Protein AF-A0A951TSV0-F1 (afdb_monomer_lite)

pLDDT: mean 71.48, std 17.61, range [38.16, 96.25]

Secondary structure (DSSP, 8-state):
-------PPPP-----HHHHHHHHHHHHHTT--HHHHHHHHHHHHHHHTT-------TT--HHHHHHHHHHHHHHHHTT---SS-HHHHHHHHHHT-

Foldseek 3Di:
DDDPPPDDDDDDDDPDPVVVVVLCVVCVVVVHDSVVSVVVVVQVVCVVLVVDPDPPPVPDDPVVVLVSVVVVCCVPVNPPDPPQRVVNVVVVVVVVD

Radius of gyration: 16.27 Å; chains: 1; bounding box: 42×25×37 Å

Sequence (97 aa):
MSQKDETVRINIYVHDREIRKRVKQAAAGAGQSMSEYCLDAILDRLRGDGIGFAPRREDEDPDDVVEKMRAFRKKVFGDRMISISAAELVRESREQH

Structure (mmCIF, N/CA/C/O backbone):
data_AF-A0A951TSV0-F1
#
_entry.id   AF-A0A951TSV0-F1
#
loop_
_atom_site.group_PDB
_atom_site.id
_atom_site.type_symbol
_atom_site.label_atom_id
_atom_site.label_alt_id
_atom_site.label_comp_id
_atom_site.label_asym_id
_atom_site.label_entity_id
_atom_site.label_seq_id
_atom_site.pdbx_PDB_ins_code
_atom_site.Cartn_x
_atom_site.Cartn_y
_atom_site.Cartn_z
_atom_site.occupancy
_atom_site.B_iso_or_equiv
_atom_site.auth_seq_id
_atom_site.auth_comp_id
_atom_site.auth_asym_id
_atom_site.auth_atom_id
_atom_site.pdbx_PDB_model_num
ATOM 1 N N . MET A 1 1 ? 31.233 3.814 17.402 1.00 38.16 1 MET A N 1
ATOM 2 C CA . MET A 1 1 ? 30.341 4.903 16.947 1.00 38.16 1 MET A CA 1
ATOM 3 C C . MET A 1 1 ? 29.149 4.233 16.288 1.00 38.16 1 MET A C 1
ATOM 5 O O . MET A 1 1 ? 29.368 3.526 15.316 1.00 38.16 1 MET A O 1
ATOM 9 N N . SER A 1 2 ? 27.944 4.330 16.863 1.00 44.72 2 SER A N 1
ATOM 10 C CA . SER A 1 2 ? 26.743 3.747 16.244 1.00 44.72 2 SER A CA 1
ATOM 11 C C . SER A 1 2 ? 26.497 4.421 14.903 1.00 44.72 2 SER A C 1
ATOM 13 O O . SER A 1 2 ? 26.318 5.637 14.850 1.00 44.72 2 SER A O 1
ATOM 15 N N . GLN A 1 3 ? 26.518 3.627 13.836 1.00 52.50 3 GLN A N 1
ATOM 16 C CA . GLN A 1 3 ? 26.025 4.019 12.525 1.00 52.50 3 GLN A CA 1
ATOM 17 C C . GLN A 1 3 ? 24.555 4.414 12.732 1.00 52.50 3 GLN A C 1
ATOM 19 O O . GLN A 1 3 ? 23.760 3.603 13.203 1.00 52.50 3 GLN A O 1
ATOM 24 N N . LYS A 1 4 ? 24.223 5.697 12.550 1.00 52.31 4 LYS A N 1
ATOM 25 C CA . LYS A 1 4 ? 22.829 6.141 12.611 1.00 52.31 4 LYS A CA 1
ATOM 26 C C . LYS A 1 4 ? 22.110 5.440 11.464 1.00 52.31 4 LYS A C 1
ATOM 28 O O . LYS A 1 4 ? 22.492 5.636 10.318 1.00 52.31 4 LYS A O 1
ATOM 33 N N . ASP A 1 5 ? 21.122 4.620 11.794 1.00 57.81 5 ASP A N 1
ATOM 34 C CA . ASP A 1 5 ? 20.210 4.023 10.825 1.00 57.81 5 ASP A CA 1
ATOM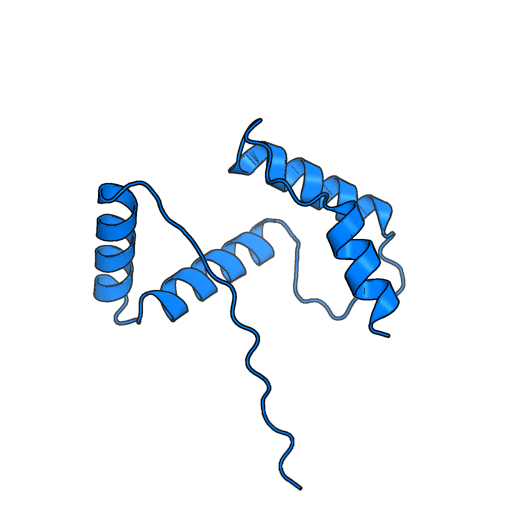 35 C C . ASP A 1 5 ? 19.395 5.171 10.210 1.00 57.81 5 ASP A C 1
ATOM 37 O O . ASP A 1 5 ? 18.465 5.708 10.819 1.00 57.81 5 ASP A O 1
ATOM 41 N N . GLU A 1 6 ? 19.869 5.694 9.081 1.00 66.81 6 GLU A N 1
ATOM 42 C CA . GLU A 1 6 ? 19.300 6.876 8.449 1.00 66.81 6 GLU A CA 1
ATOM 43 C C . GLU A 1 6 ? 18.053 6.457 7.671 1.00 66.81 6 GLU A C 1
ATOM 45 O O . GLU A 1 6 ? 18.094 6.092 6.498 1.00 66.81 6 GLU A O 1
ATOM 50 N N . THR A 1 7 ? 16.915 6.444 8.364 1.00 75.62 7 THR A N 1
ATOM 51 C CA . THR A 1 7 ? 15.636 6.084 7.756 1.00 75.62 7 THR A CA 1
ATOM 52 C C . THR A 1 7 ? 15.238 7.120 6.699 1.00 75.62 7 THR A C 1
ATOM 54 O O . THR A 1 7 ? 14.829 8.238 7.023 1.00 75.62 7 THR A O 1
ATOM 57 N N . VAL A 1 8 ? 15.299 6.734 5.424 1.00 79.50 8 VAL A N 1
ATOM 58 C CA . VAL A 1 8 ? 14.828 7.556 4.300 1.00 79.50 8 VAL A CA 1
ATOM 59 C C . VAL A 1 8 ? 13.298 7.525 4.250 1.00 79.50 8 VAL A C 1
ATOM 61 O O . VAL A 1 8 ? 12.680 6.461 4.192 1.00 79.50 8 VAL A O 1
ATOM 64 N N . ARG A 1 9 ? 12.654 8.699 4.282 1.00 81.75 9 ARG A N 1
ATOM 65 C CA . ARG A 1 9 ? 11.185 8.816 4.289 1.00 81.75 9 ARG A CA 1
ATOM 66 C C . ARG A 1 9 ? 10.640 9.051 2.884 1.00 81.75 9 ARG A C 1
ATOM 68 O O . ARG A 1 9 ? 10.991 10.033 2.240 1.00 81.75 9 ARG A O 1
ATOM 75 N N . ILE A 1 10 ? 9.692 8.213 2.469 1.00 82.12 10 ILE A N 1
ATOM 76 C CA . ILE A 1 10 ? 8.892 8.418 1.254 1.00 82.12 10 ILE A CA 1
ATOM 77 C C . ILE A 1 10 ? 7.538 9.012 1.658 1.00 82.12 10 ILE A C 1
ATOM 79 O O . ILE A 1 10 ? 6.769 8.388 2.389 1.00 82.12 10 ILE A O 1
ATOM 83 N N . ASN A 1 11 ? 7.233 10.224 1.187 1.00 85.88 11 ASN A N 1
ATOM 84 C CA . ASN A 1 11 ? 5.943 10.869 1.437 1.00 85.88 11 ASN A CA 1
ATOM 85 C C . ASN A 1 11 ? 4.940 10.502 0.340 1.00 85.88 11 ASN A C 1
ATOM 87 O O . ASN A 1 11 ? 5.167 10.782 -0.835 1.00 85.88 11 ASN A O 1
ATOM 91 N N . ILE A 1 12 ? 3.805 9.921 0.733 1.00 84.62 12 ILE A N 1
ATOM 92 C CA . ILE A 1 12 ? 2.722 9.554 -0.186 1.00 84.62 12 ILE A CA 1
ATOM 93 C C . ILE A 1 12 ? 1.529 10.480 0.056 1.00 84.62 12 ILE A C 1
ATOM 95 O O . ILE A 1 12 ? 0.913 10.457 1.125 1.00 84.62 12 ILE A O 1
ATOM 99 N N . TYR A 1 13 ? 1.181 11.279 -0.953 1.00 88.56 13 TYR A N 1
ATOM 100 C CA . TYR A 1 13 ? 0.018 12.164 -0.920 1.00 88.56 13 TYR A CA 1
ATOM 101 C C . TYR A 1 13 ? -1.164 11.514 -1.634 1.00 88.56 13 TYR A C 1
ATOM 103 O O . TYR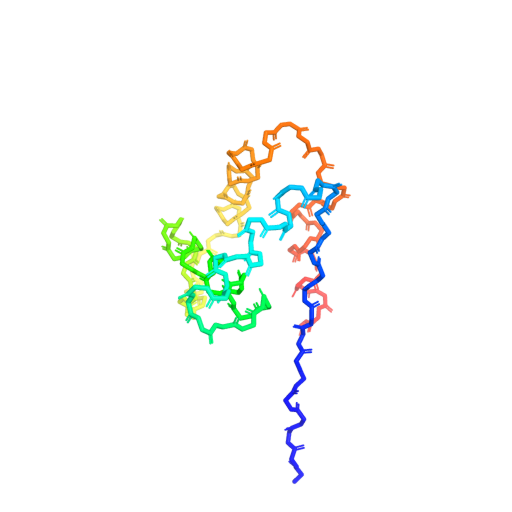 A 1 13 ? -1.096 11.183 -2.815 1.00 88.56 13 TYR A O 1
ATOM 111 N N . VAL A 1 14 ? -2.273 11.354 -0.913 1.00 86.88 14 VAL A N 1
ATOM 112 C CA . VAL A 1 14 ? -3.528 10.826 -1.456 1.00 86.88 14 VAL A CA 1
ATOM 113 C C . VAL A 1 14 ? -4.575 11.931 -1.384 1.00 86.88 14 VAL A C 1
ATOM 115 O O . VAL A 1 14 ? -5.011 12.306 -0.296 1.00 86.88 14 VAL A O 1
ATOM 118 N N . HIS A 1 15 ? -4.960 12.470 -2.541 1.00 87.44 15 HIS A N 1
ATOM 119 C CA . HIS A 1 15 ? -5.911 13.585 -2.626 1.00 87.44 15 HIS A CA 1
ATOM 120 C C . HIS A 1 15 ? -7.374 13.150 -2.457 1.00 87.44 15 HIS A C 1
ATOM 122 O O . HIS A 1 15 ? -8.215 13.958 -2.067 1.00 87.44 15 HIS A O 1
ATOM 128 N N . ASP A 1 16 ? -7.677 11.872 -2.698 1.00 93.06 16 ASP A N 1
ATOM 129 C CA . ASP A 1 16 ? -9.001 11.297 -2.474 1.00 93.06 16 ASP A CA 1
ATOM 130 C C . ASP A 1 16 ? -9.129 10.764 -1.035 1.00 93.06 16 ASP A C 1
ATOM 132 O O . ASP A 1 16 ? -8.416 9.850 -0.601 1.00 93.06 16 ASP A O 1
ATOM 136 N N . ARG A 1 17 ? -10.074 11.337 -0.284 1.00 91.44 17 ARG A N 1
ATOM 137 C CA . ARG A 1 17 ? -10.342 10.956 1.108 1.00 91.44 17 ARG A CA 1
ATOM 138 C C . ARG A 1 17 ? -10.849 9.522 1.238 1.00 91.44 17 ARG A C 1
ATOM 140 O O . ARG A 1 17 ? -10.505 8.864 2.222 1.00 91.44 17 ARG A O 1
ATOM 147 N N . GLU A 1 18 ? -11.612 9.028 0.267 1.00 94.06 18 GLU A N 1
ATOM 148 C CA . GLU A 1 18 ? -12.143 7.666 0.297 1.00 94.06 18 GLU A CA 1
ATOM 149 C C . GLU A 1 18 ? -11.029 6.640 0.088 1.00 94.06 18 GLU A C 1
ATOM 151 O O . GLU A 1 18 ? -10.993 5.623 0.784 1.00 94.06 18 GLU A O 1
ATOM 156 N N . ILE A 1 19 ? -10.048 6.935 -0.770 1.00 92.69 19 ILE A N 1
ATOM 157 C CA . ILE A 1 19 ? -8.858 6.085 -0.928 1.00 92.69 19 ILE A CA 1
ATOM 158 C C . ILE A 1 19 ? -8.076 6.028 0.386 1.00 92.69 19 ILE A C 1
ATOM 160 O O . ILE A 1 19 ? -7.776 4.939 0.876 1.00 92.69 19 ILE A O 1
ATOM 164 N N . ARG A 1 20 ? -7.811 7.179 1.021 1.00 93.69 20 ARG A N 1
ATOM 165 C CA . ARG A 1 20 ? -7.115 7.214 2.319 1.00 93.69 20 ARG A CA 1
ATOM 166 C C . ARG A 1 20 ? -7.853 6.404 3.388 1.00 93.69 20 ARG A C 1
ATOM 168 O O . ARG A 1 20 ? -7.215 5.705 4.176 1.00 93.69 20 ARG A O 1
ATOM 175 N N . LYS A 1 21 ? -9.186 6.493 3.426 1.00 95.38 21 LYS A N 1
ATOM 176 C CA . LYS A 1 21 ? -10.024 5.739 4.367 1.00 95.38 21 LYS A CA 1
ATOM 177 C C . LYS A 1 21 ? -9.904 4.233 4.142 1.00 95.38 21 LYS A C 1
ATOM 179 O O . LYS A 1 21 ? -9.687 3.510 5.111 1.00 95.38 21 LYS A O 1
ATOM 184 N N . ARG A 1 22 ? -9.979 3.776 2.890 1.00 95.81 22 ARG A N 1
ATOM 185 C CA . ARG A 1 22 ? -9.831 2.356 2.532 1.00 95.81 22 ARG A CA 1
ATOM 186 C C . ARG A 1 22 ? -8.456 1.812 2.908 1.00 95.81 22 ARG A C 1
ATOM 188 O O . ARG A 1 22 ? -8.382 0.767 3.542 1.00 95.81 22 ARG A O 1
ATOM 195 N N . VAL A 1 23 ? -7.386 2.553 2.610 1.00 93.12 23 VAL A N 1
ATOM 196 C CA . VAL A 1 23 ? -6.016 2.173 3.004 1.00 93.12 23 VAL A CA 1
ATOM 197 C C . VAL A 1 23 ? -5.899 2.060 4.523 1.00 93.12 23 VAL A C 1
ATOM 199 O O . VAL A 1 23 ? -5.367 1.080 5.032 1.00 93.12 23 VAL A O 1
ATOM 202 N N . LYS A 1 24 ? -6.458 3.020 5.270 1.00 94.75 24 LYS A N 1
ATOM 203 C CA . LYS A 1 24 ? -6.455 2.972 6.738 1.00 94.75 24 LYS A CA 1
ATOM 204 C C . LYS A 1 24 ? -7.210 1.755 7.282 1.00 94.75 24 LYS A C 1
ATOM 206 O O . LYS A 1 24 ? -6.755 1.144 8.241 1.00 94.75 24 LYS A O 1
ATOM 211 N N . GLN A 1 25 ? -8.359 1.421 6.696 1.00 96.25 25 GLN A N 1
ATOM 212 C CA . GLN A 1 25 ? -9.135 0.243 7.087 1.00 96.25 25 GLN A CA 1
ATOM 213 C C . GLN A 1 25 ? -8.378 -1.054 6.799 1.00 96.25 25 GLN A C 1
ATOM 215 O O . GLN A 1 25 ? -8.366 -1.938 7.649 1.00 96.25 25 GLN A O 1
ATOM 220 N N . ALA A 1 26 ? -7.718 -1.149 5.644 1.00 95.38 26 ALA A N 1
ATOM 221 C CA . ALA A 1 26 ? -6.916 -2.312 5.286 1.00 95.38 26 ALA A CA 1
ATOM 222 C C . ALA A 1 26 ? -5.712 -2.487 6.226 1.00 95.38 26 ALA A C 1
ATOM 224 O O . ALA A 1 26 ? -5.516 -3.577 6.754 1.00 95.38 26 ALA A O 1
ATOM 225 N N . ALA A 1 27 ? -4.987 -1.402 6.525 1.00 95.19 27 ALA A N 1
ATOM 226 C CA . ALA A 1 27 ? -3.887 -1.414 7.490 1.00 95.19 27 ALA A CA 1
ATOM 227 C C . ALA A 1 27 ? -4.353 -1.861 8.887 1.00 95.19 27 ALA A C 1
ATOM 229 O O . ALA A 1 27 ? -3.746 -2.736 9.497 1.00 95.19 27 ALA A O 1
ATOM 230 N N . ALA A 1 28 ? -5.485 -1.326 9.362 1.00 95.50 28 ALA A N 1
ATOM 231 C CA . ALA A 1 28 ? -6.073 -1.738 10.635 1.00 95.50 28 ALA A CA 1
ATOM 232 C C . ALA A 1 28 ? -6.490 -3.218 10.633 1.00 95.50 28 ALA A C 1
ATOM 234 O O . ALA A 1 28 ? -6.265 -3.913 11.619 1.00 95.50 28 ALA A O 1
ATOM 235 N N . GLY A 1 29 ? -7.058 -3.707 9.526 1.00 95.19 29 GLY A N 1
ATOM 236 C CA . GLY A 1 29 ? -7.405 -5.119 9.351 1.00 95.19 29 GLY A CA 1
ATOM 237 C C . GLY A 1 29 ? -6.189 -6.049 9.345 1.00 95.19 29 GLY A C 1
ATOM 238 O O . GLY A 1 29 ? -6.295 -7.180 9.808 1.00 95.19 29 GLY A O 1
ATOM 239 N N . ALA A 1 30 ? -5.037 -5.562 8.881 1.00 92.50 30 ALA A N 1
ATOM 240 C CA . ALA A 1 30 ? -3.759 -6.272 8.919 1.00 92.50 30 ALA A CA 1
ATOM 241 C C . ALA A 1 30 ? -3.010 -6.127 10.260 1.00 92.50 30 ALA A C 1
ATOM 243 O O . ALA A 1 30 ? -1.968 -6.748 10.444 1.00 92.50 30 ALA A O 1
ATOM 244 N N . GLY A 1 31 ? -3.510 -5.311 11.199 1.00 92.81 31 GLY A N 1
ATOM 245 C CA . GLY A 1 31 ? -2.825 -5.029 12.466 1.00 92.81 31 GLY A CA 1
ATOM 246 C C . GLY A 1 31 ? -1.556 -4.180 12.317 1.00 92.81 31 GLY A C 1
ATOM 247 O O . GLY A 1 31 ? -0.697 -4.216 13.191 1.00 92.81 31 GLY A O 1
ATOM 248 N N . GLN A 1 32 ? -1.435 -3.423 11.226 1.00 94.44 32 GLN A N 1
ATOM 249 C CA . GLN A 1 32 ? -0.253 -2.632 10.880 1.00 94.44 32 GLN A CA 1
ATOM 250 C C . GLN A 1 32 ? -0.538 -1.129 10.949 1.00 94.44 32 GLN A C 1
ATOM 252 O O . GLN A 1 32 ? -1.681 -0.673 10.811 1.00 94.44 32 GLN A O 1
ATOM 257 N N . SER A 1 33 ? 0.512 -0.319 11.103 1.00 93.12 33 SER A N 1
ATOM 258 C CA . SER A 1 33 ? 0.402 1.111 10.819 1.00 93.12 33 SER A CA 1
ATOM 259 C C . SER A 1 33 ? 0.191 1.343 9.319 1.00 93.12 33 SER A C 1
ATOM 261 O O . SER A 1 33 ? 0.540 0.520 8.474 1.00 93.12 33 SER A O 1
ATOM 263 N N . MET A 1 34 ? -0.358 2.506 8.956 1.00 92.25 34 MET A N 1
ATOM 264 C CA . MET A 1 34 ? -0.527 2.862 7.540 1.00 92.25 34 MET A CA 1
ATOM 265 C C . MET A 1 34 ? 0.802 2.874 6.773 1.00 92.25 34 MET A C 1
ATOM 267 O O . MET A 1 34 ? 0.812 2.535 5.596 1.00 92.25 34 MET A O 1
ATOM 271 N N . SER A 1 35 ? 1.899 3.290 7.411 1.00 90.06 35 SER A N 1
ATOM 272 C CA . SER A 1 35 ? 3.208 3.363 6.758 1.00 90.06 35 SER A CA 1
ATOM 273 C C . SER A 1 35 ? 3.761 1.974 6.456 1.00 90.06 35 SER A C 1
ATOM 275 O O . SER A 1 35 ? 4.218 1.750 5.342 1.00 90.06 35 SER A O 1
ATOM 277 N N . GLU A 1 36 ? 3.672 1.051 7.416 1.00 90.94 36 GLU A N 1
ATOM 278 C CA . GLU A 1 36 ? 4.102 -0.345 7.248 1.00 90.94 36 GLU A CA 1
ATOM 279 C C . GLU A 1 36 ? 3.268 -1.042 6.176 1.00 90.94 36 GLU A C 1
ATOM 281 O O . GLU A 1 36 ? 3.818 -1.579 5.223 1.00 90.94 36 GLU A O 1
ATOM 286 N N . TYR A 1 37 ? 1.941 -0.923 6.261 1.00 94.19 37 TYR A N 1
ATOM 287 C CA . TYR A 1 37 ? 1.038 -1.511 5.276 1.00 94.19 37 TYR A CA 1
ATOM 288 C C . TYR A 1 37 ? 1.323 -1.009 3.851 1.00 94.19 37 TYR A C 1
ATOM 290 O O . TYR A 1 37 ? 1.370 -1.783 2.896 1.00 94.19 37 TYR A O 1
ATOM 298 N N . CYS A 1 38 ? 1.524 0.304 3.687 1.00 92.50 38 CYS A N 1
ATOM 299 C CA . CYS A 1 38 ? 1.864 0.878 2.387 1.00 92.50 38 CYS A CA 1
ATOM 300 C C . CYS A 1 38 ? 3.242 0.424 1.901 1.00 92.50 38 CYS A C 1
ATOM 302 O O . CYS A 1 38 ? 3.400 0.187 0.705 1.00 92.50 38 CYS A O 1
ATOM 304 N N . LEU A 1 39 ? 4.227 0.318 2.796 1.00 91.06 39 LEU A N 1
ATOM 305 C CA . LEU A 1 39 ? 5.559 -0.164 2.450 1.00 91.06 39 LEU A CA 1
ATOM 306 C C . LEU A 1 39 ? 5.489 -1.605 1.939 1.00 91.06 39 LEU A C 1
ATOM 308 O O . LEU A 1 39 ? 5.961 -1.864 0.836 1.00 91.06 39 LE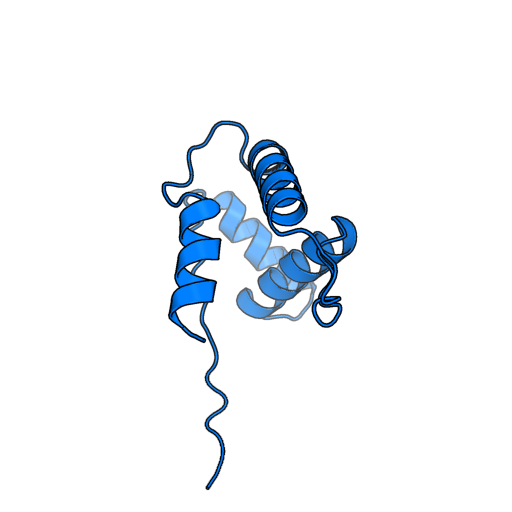U A O 1
ATOM 312 N N . ASP A 1 40 ? 4.831 -2.500 2.671 1.00 90.19 40 ASP A N 1
ATOM 313 C CA . ASP A 1 40 ? 4.662 -3.901 2.273 1.00 90.19 40 ASP A CA 1
ATOM 314 C C . ASP A 1 40 ? 3.954 -4.015 0.921 1.00 90.19 40 ASP A C 1
ATOM 316 O O . ASP A 1 40 ? 4.430 -4.706 0.021 1.00 90.19 40 ASP A O 1
ATOM 320 N N . ALA A 1 41 ? 2.873 -3.253 0.722 1.00 90.81 41 ALA A N 1
ATOM 321 C CA . ALA A 1 41 ? 2.153 -3.227 -0.548 1.00 90.81 41 ALA A CA 1
ATOM 322 C C . ALA A 1 41 ? 3.033 -2.749 -1.721 1.00 90.81 41 ALA A C 1
ATOM 324 O O . ALA A 1 41 ? 2.921 -3.272 -2.834 1.00 90.81 41 ALA A O 1
ATOM 325 N N . ILE A 1 42 ? 3.914 -1.768 -1.493 1.00 90.19 42 ILE A N 1
ATOM 326 C CA . ILE A 1 42 ? 4.877 -1.301 -2.499 1.00 90.19 42 ILE A CA 1
ATOM 327 C C . ILE A 1 42 ? 5.932 -2.382 -2.765 1.00 90.19 42 ILE A C 1
ATOM 329 O O . ILE A 1 42 ? 6.204 -2.679 -3.927 1.00 90.19 42 ILE A O 1
ATOM 333 N N . LEU A 1 43 ? 6.500 -2.996 -1.725 1.00 87.88 43 LEU A N 1
ATOM 334 C CA . LEU A 1 43 ? 7.531 -4.031 -1.849 1.00 87.88 43 LEU A CA 1
ATOM 335 C C . LEU A 1 43 ? 7.017 -5.267 -2.590 1.00 87.88 43 LEU A C 1
ATOM 337 O O . LEU A 1 43 ? 7.691 -5.771 -3.490 1.00 87.88 43 LEU A O 1
ATOM 341 N N . ASP A 1 44 ? 5.813 -5.730 -2.264 1.00 87.31 44 ASP A N 1
ATOM 342 C CA . ASP A 1 44 ? 5.183 -6.857 -2.948 1.00 87.31 44 ASP A CA 1
ATOM 343 C C . ASP A 1 44 ? 4.901 -6.532 -4.415 1.00 87.31 44 ASP A C 1
ATOM 345 O O . ASP A 1 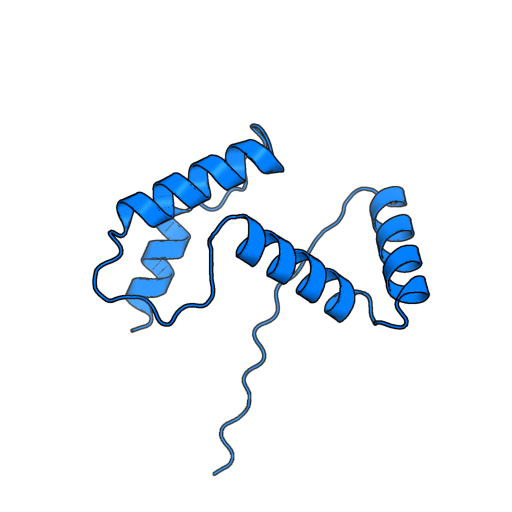44 ? 5.113 -7.375 -5.294 1.00 87.31 44 ASP A O 1
ATOM 349 N N . ARG A 1 45 ? 4.495 -5.290 -4.711 1.00 85.69 45 ARG A N 1
ATOM 350 C CA . ARG A 1 45 ? 4.306 -4.842 -6.091 1.00 85.69 45 ARG A CA 1
ATOM 351 C C . ARG A 1 45 ? 5.622 -4.819 -6.868 1.00 85.69 45 ARG A C 1
ATOM 353 O O . ARG A 1 45 ? 5.654 -5.330 -7.985 1.00 85.69 45 ARG A O 1
ATOM 360 N N . LEU A 1 46 ? 6.689 -4.273 -6.282 1.00 84.88 46 LEU A N 1
ATOM 361 C CA . LEU A 1 46 ? 8.023 -4.232 -6.891 1.00 84.88 46 LEU A CA 1
ATOM 362 C C . LEU A 1 46 ? 8.552 -5.644 -7.170 1.00 84.88 46 LEU A C 1
ATOM 364 O O . LEU A 1 46 ? 9.006 -5.923 -8.280 1.00 84.88 46 LEU A O 1
ATOM 368 N N . ARG A 1 47 ? 8.397 -6.562 -6.206 1.00 81.94 47 ARG A N 1
ATOM 369 C CA . ARG A 1 47 ? 8.757 -7.977 -6.367 1.00 81.94 47 ARG A CA 1
ATOM 370 C C . ARG A 1 47 ? 7.984 -8.625 -7.519 1.00 81.94 47 ARG A C 1
ATOM 372 O O . ARG A 1 47 ? 8.577 -9.339 -8.322 1.00 81.94 47 ARG A O 1
ATOM 379 N N . GLY A 1 48 ? 6.680 -8.359 -7.616 1.00 79.81 48 GLY A N 1
ATOM 380 C CA . GLY A 1 48 ? 5.823 -8.873 -8.688 1.00 79.81 48 GLY A CA 1
ATOM 381 C C . GLY A 1 48 ? 6.140 -8.305 -10.075 1.00 79.81 48 GLY A C 1
ATOM 382 O O . GLY A 1 48 ? 5.975 -9.005 -11.070 1.00 79.81 48 GLY A O 1
ATOM 383 N N . ASP A 1 49 ? 6.628 -7.066 -10.152 1.00 76.56 49 ASP A N 1
ATOM 384 C CA . ASP A 1 49 ? 7.049 -6.426 -11.404 1.00 76.56 49 ASP A CA 1
ATOM 385 C C . ASP A 1 49 ? 8.495 -6.794 -11.808 1.00 76.56 49 ASP A C 1
ATOM 387 O O . ASP A 1 49 ? 9.016 -6.273 -12.793 1.00 76.56 49 ASP A O 1
ATOM 391 N N . GLY A 1 50 ? 9.156 -7.699 -11.072 1.00 69.19 50 GLY A N 1
ATOM 392 C CA . GLY A 1 50 ? 10.539 -8.106 -11.339 1.00 69.19 50 GLY A CA 1
ATOM 393 C C . GLY A 1 50 ? 11.571 -7.027 -11.004 1.00 69.19 50 GLY A C 1
ATOM 394 O O . GLY A 1 50 ? 12.752 -7.203 -11.290 1.00 69.19 50 GLY A O 1
ATOM 395 N N . ILE A 1 51 ? 11.145 -5.936 -10.358 1.00 69.38 51 ILE A N 1
ATOM 396 C CA . ILE A 1 51 ? 12.018 -4.931 -9.747 1.00 69.38 51 ILE A CA 1
ATOM 397 C C . ILE A 1 51 ? 12.423 -5.495 -8.381 1.00 69.38 51 ILE A C 1
ATOM 399 O O . ILE A 1 51 ? 11.971 -5.067 -7.320 1.00 69.38 51 ILE A O 1
ATOM 403 N N . GLY A 1 52 ? 13.183 -6.587 -8.416 1.00 56.03 52 GLY A N 1
ATOM 404 C CA . GLY A 1 52 ? 13.675 -7.242 -7.218 1.00 56.03 52 GLY A CA 1
ATOM 405 C C . GLY A 1 52 ? 14.818 -6.447 -6.595 1.00 56.03 52 GLY A C 1
ATOM 406 O O . GLY A 1 52 ? 15.694 -5.959 -7.299 1.00 56.03 52 GLY A O 1
ATOM 407 N N . PHE A 1 53 ? 14.864 -6.418 -5.263 1.00 51.72 53 PHE A N 1
ATOM 408 C CA . PHE A 1 53 ? 16.035 -6.040 -4.458 1.00 51.72 53 PHE A CA 1
ATOM 409 C C . PHE A 1 53 ? 17.156 -7.094 -4.555 1.00 51.72 53 PHE A C 1
ATOM 411 O O . PHE A 1 53 ? 17.789 -7.436 -3.557 1.00 51.72 53 PHE A O 1
ATOM 418 N N . ALA A 1 54 ? 17.376 -7.675 -5.738 1.00 43.78 54 ALA A N 1
ATOM 419 C CA . ALA A 1 54 ? 18.616 -8.393 -5.966 1.00 43.78 54 ALA A CA 1
ATOM 420 C C . ALA A 1 54 ? 19.749 -7.364 -5.816 1.00 43.78 54 ALA A C 1
ATOM 422 O O . ALA A 1 54 ? 19.582 -6.232 -6.283 1.00 43.78 54 ALA A O 1
ATOM 423 N N . PRO A 1 55 ? 20.878 -7.701 -5.162 1.00 42.72 55 PRO A N 1
ATOM 424 C CA . PRO A 1 55 ? 22.062 -6.863 -5.273 1.00 42.72 55 PRO A CA 1
ATOM 425 C C . PRO A 1 55 ? 22.279 -6.661 -6.766 1.00 42.72 55 PRO A C 1
ATOM 427 O O . PRO A 1 55 ? 22.311 -7.653 -7.497 1.00 42.72 55 PRO A O 1
ATOM 430 N N . ARG A 1 56 ? 22.281 -5.391 -7.193 1.00 44.00 56 ARG A N 1
ATOM 431 C CA . ARG A 1 56 ? 22.462 -4.949 -8.577 1.00 44.00 56 ARG A CA 1
ATOM 432 C C . ARG A 1 56 ? 23.424 -5.925 -9.245 1.00 44.00 56 ARG A C 1
ATOM 434 O O . ARG A 1 56 ? 24.602 -5.936 -8.894 1.00 44.00 56 ARG A O 1
ATOM 441 N N . ARG A 1 57 ? 22.924 -6.814 -10.111 1.00 44.12 57 ARG A N 1
ATOM 442 C CA . ARG A 1 57 ? 23.838 -7.582 -10.953 1.00 44.12 57 ARG A CA 1
ATOM 443 C C . ARG A 1 57 ? 24.548 -6.511 -11.760 1.00 44.12 57 ARG A C 1
ATOM 445 O O . ARG A 1 57 ? 23.876 -5.671 -12.355 1.00 44.12 57 ARG A O 1
ATOM 452 N N . GLU A 1 58 ? 25.872 -6.482 -11.693 1.00 50.88 58 GLU A N 1
ATOM 453 C CA . GLU A 1 58 ? 26.702 -5.461 -12.347 1.00 50.88 58 GLU A CA 1
ATOM 454 C C . GLU A 1 58 ? 26.443 -5.374 -13.869 1.00 50.88 58 GLU A C 1
ATOM 456 O O . GLU A 1 58 ? 26.851 -4.407 -14.502 1.00 50.88 58 GLU A O 1
ATOM 461 N N . ASP A 1 59 ? 25.680 -6.326 -14.418 1.00 49.56 59 ASP A N 1
ATOM 462 C CA . ASP A 1 59 ? 25.294 -6.466 -15.820 1.00 49.56 59 ASP A CA 1
ATOM 463 C C . ASP A 1 59 ? 23.878 -5.970 -16.193 1.00 49.56 59 ASP A C 1
ATOM 465 O O . ASP A 1 59 ? 23.484 -6.123 -17.348 1.00 49.56 59 ASP A O 1
ATOM 469 N N . GLU A 1 60 ? 23.060 -5.430 -15.275 1.00 52.19 60 GLU A N 1
ATOM 470 C CA . GLU A 1 60 ? 21.754 -4.876 -15.688 1.00 52.19 60 GLU A CA 1
ATOM 471 C C . GLU A 1 60 ? 21.922 -3.513 -16.371 1.00 52.19 60 GLU A C 1
ATOM 473 O O . GLU A 1 60 ? 22.276 -2.514 -15.735 1.00 52.19 60 GLU A O 1
ATOM 478 N N . ASP A 1 61 ? 2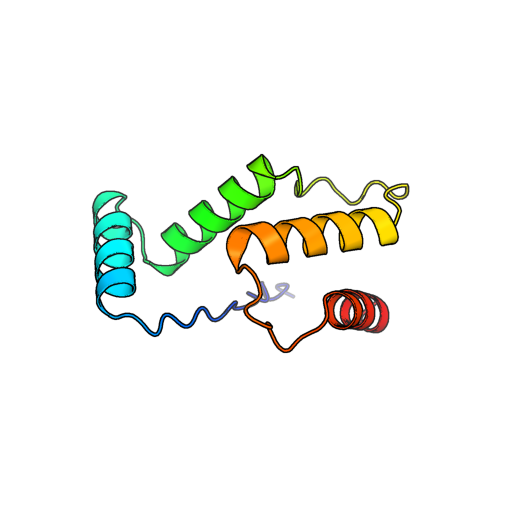1.642 -3.497 -17.678 1.00 58.78 61 ASP A N 1
ATOM 479 C CA . ASP A 1 61 ? 21.729 -2.308 -18.511 1.00 58.78 61 ASP A CA 1
ATOM 480 C C . ASP A 1 61 ? 20.808 -1.193 -17.961 1.00 58.78 61 ASP A C 1
ATOM 482 O O . ASP A 1 61 ? 19.616 -1.417 -17.706 1.00 58.78 61 ASP A O 1
ATOM 486 N N . PRO A 1 62 ? 21.338 0.019 -17.720 1.00 56.78 62 PRO A N 1
ATOM 487 C CA . PRO A 1 62 ? 20.571 1.126 -17.159 1.00 56.78 62 PRO A CA 1
ATOM 488 C C . PRO A 1 62 ? 19.338 1.502 -17.986 1.00 56.78 62 PRO A C 1
ATOM 490 O O . PRO A 1 62 ? 18.349 1.968 -17.413 1.00 56.78 62 PRO A O 1
ATOM 493 N N . ASP A 1 63 ? 19.381 1.305 -19.304 1.00 59.19 63 ASP A N 1
ATOM 494 C CA . ASP A 1 63 ? 18.278 1.648 -20.194 1.00 59.19 63 ASP A CA 1
ATOM 495 C C . ASP A 1 63 ? 17.119 0.655 -20.046 1.00 59.19 63 ASP A C 1
ATOM 497 O O . ASP A 1 63 ? 15.958 1.071 -20.059 1.00 59.19 63 ASP A O 1
ATOM 501 N N . ASP A 1 64 ? 17.402 -0.618 -19.751 1.00 60.75 64 ASP A N 1
ATOM 502 C CA . ASP A 1 64 ? 16.380 -1.627 -19.440 1.00 60.75 64 ASP A CA 1
ATOM 503 C C . ASP A 1 64 ? 15.622 -1.303 -18.143 1.00 60.75 64 ASP A C 1
ATOM 505 O O . ASP A 1 64 ? 14.404 -1.494 -18.041 1.00 60.75 64 ASP A O 1
ATOM 509 N N . VAL A 1 65 ? 16.318 -0.773 -17.133 1.00 61.97 65 VAL A N 1
ATOM 510 C CA . VAL A 1 65 ? 15.691 -0.348 -15.871 1.00 61.97 65 VAL A CA 1
ATOM 511 C C . VAL A 1 65 ? 14.792 0.869 -16.101 1.00 61.97 65 VAL A C 1
ATOM 513 O O . VAL A 1 65 ? 13.671 0.928 -15.581 1.00 61.97 65 VAL A O 1
ATOM 516 N N . VAL A 1 66 ? 15.245 1.825 -16.918 1.00 65.62 66 VAL A N 1
ATOM 517 C CA . VAL A 1 66 ? 14.472 3.021 -17.277 1.00 65.62 66 VAL A CA 1
ATOM 518 C C . VAL A 1 66 ? 13.243 2.659 -18.110 1.00 65.62 66 VAL A C 1
ATOM 520 O O . VAL A 1 66 ? 12.155 3.161 -17.823 1.00 65.62 66 VAL A O 1
ATOM 523 N N . GLU A 1 67 ? 13.371 1.765 -19.089 1.00 68.44 67 GLU A N 1
ATOM 524 C CA . GLU A 1 67 ? 12.260 1.245 -19.896 1.00 68.44 67 GLU A CA 1
ATOM 525 C C . GLU A 1 67 ? 11.213 0.543 -19.020 1.00 68.44 67 GLU A C 1
ATOM 527 O O . GLU A 1 67 ? 10.022 0.874 -19.092 1.00 68.44 67 GLU A O 1
ATOM 532 N N . LYS A 1 68 ? 11.638 -0.343 -18.106 1.00 66.62 68 LYS A N 1
ATOM 533 C CA . LYS A 1 68 ? 10.744 -1.007 -17.138 1.00 66.62 68 LYS A CA 1
ATOM 534 C C . LYS A 1 68 ? 10.034 0.004 -16.235 1.00 66.62 68 LYS A C 1
ATOM 536 O O . LYS A 1 68 ? 8.818 -0.089 -16.044 1.00 66.62 68 LYS A O 1
ATOM 541 N N . MET A 1 69 ? 10.745 1.016 -15.734 1.00 65.00 69 MET A N 1
ATOM 542 C CA . MET A 1 69 ? 10.145 2.103 -14.950 1.00 65.00 69 MET A CA 1
ATOM 543 C C . MET A 1 69 ? 9.150 2.937 -15.766 1.00 65.00 69 MET A C 1
ATOM 545 O O . MET A 1 69 ? 8.101 3.334 -15.251 1.00 65.00 69 MET A O 1
ATOM 549 N N . ARG A 1 70 ? 9.436 3.192 -17.046 1.00 66.62 70 ARG A N 1
ATOM 550 C CA . ARG A 1 70 ? 8.555 3.939 -17.954 1.00 66.62 70 ARG A CA 1
ATOM 551 C C . ARG A 1 70 ? 7.274 3.160 -18.239 1.00 66.62 70 ARG A C 1
ATOM 553 O O . ARG A 1 70 ? 6.182 3.731 -18.175 1.00 66.62 70 ARG A O 1
ATOM 560 N N . ALA A 1 71 ? 7.397 1.855 -18.475 1.00 69.38 71 ALA A N 1
ATOM 561 C CA . ALA A 1 71 ? 6.272 0.943 -18.636 1.00 69.38 71 ALA A CA 1
ATOM 562 C C . ALA A 1 71 ? 5.425 0.861 -17.356 1.00 69.38 71 ALA A C 1
ATOM 564 O O . ALA A 1 71 ? 4.198 0.962 -17.422 1.00 69.38 71 ALA A O 1
ATOM 565 N N . PHE A 1 72 ? 6.065 0.770 -16.186 1.00 66.56 72 PHE A N 1
ATOM 566 C CA . PHE A 1 72 ? 5.393 0.787 -14.886 1.00 66.56 72 PHE A CA 1
ATOM 567 C C . PHE A 1 72 ? 4.628 2.094 -14.653 1.00 66.56 72 PHE A C 1
ATOM 569 O O . PHE A 1 72 ? 3.438 2.069 -14.340 1.00 66.56 72 PHE A O 1
ATOM 576 N N . ARG A 1 73 ? 5.271 3.244 -14.887 1.00 63.88 73 ARG A N 1
ATOM 577 C CA . ARG A 1 73 ? 4.643 4.564 -14.756 1.00 63.88 73 ARG A CA 1
ATOM 578 C C . ARG A 1 73 ? 3.404 4.678 -15.641 1.00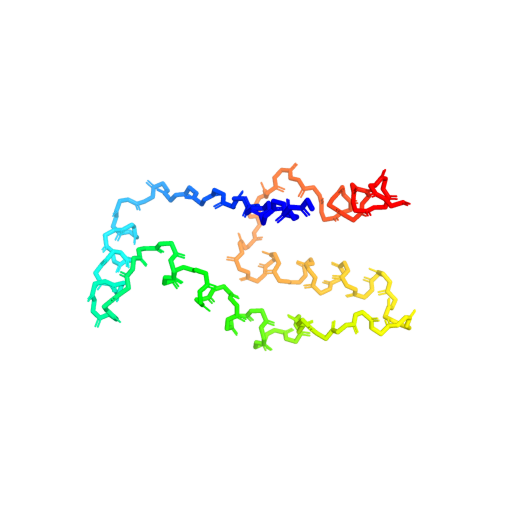 63.88 73 ARG A C 1
ATOM 580 O O . ARG A 1 73 ? 2.352 5.084 -15.153 1.00 63.88 73 ARG A O 1
ATOM 587 N N . LYS A 1 74 ? 3.507 4.262 -16.906 1.00 67.81 74 LYS A N 1
ATOM 588 C CA . LYS A 1 74 ? 2.385 4.269 -17.855 1.00 67.81 74 LYS A CA 1
ATOM 589 C C . LYS A 1 74 ? 1.258 3.322 -17.428 1.00 67.81 74 LYS A C 1
ATOM 591 O O . LYS A 1 74 ? 0.089 3.659 -17.577 1.00 67.81 74 LYS A O 1
ATOM 596 N N . LYS A 1 75 ? 1.592 2.156 -16.867 1.00 64.75 75 LYS A N 1
ATOM 597 C CA . LYS A 1 75 ? 0.622 1.152 -16.401 1.00 64.75 75 LYS A CA 1
ATOM 598 C C . LYS A 1 75 ? -0.123 1.580 -15.134 1.00 64.75 75 LYS A C 1
ATOM 600 O O . LYS A 1 75 ? -1.319 1.335 -15.031 1.00 64.75 75 LYS A O 1
ATOM 605 N N . VAL A 1 76 ? 0.573 2.189 -14.174 1.00 54.84 76 VAL A N 1
ATOM 606 C CA . VAL A 1 76 ? 0.014 2.525 -12.852 1.00 54.84 76 VAL A CA 1
ATOM 607 C C . VAL A 1 76 ? -0.628 3.909 -12.830 1.00 54.84 76 VAL A C 1
ATOM 609 O O . VAL A 1 76 ? -1.684 4.086 -12.228 1.00 54.84 76 VAL A O 1
ATOM 612 N N . PHE A 1 77 ? -0.021 4.889 -13.499 1.00 58.19 77 PHE A N 1
ATOM 613 C CA . PHE A 1 77 ? -0.457 6.287 -13.446 1.00 58.19 77 PHE A CA 1
ATOM 614 C C . PHE A 1 77 ? -1.097 6.777 -14.753 1.00 58.19 77 PHE A C 1
ATOM 616 O O . PHE A 1 77 ? -1.587 7.909 -14.808 1.00 58.19 77 PHE A O 1
ATOM 623 N N . GLY A 1 78 ? -1.139 5.942 -15.797 1.00 63.81 78 GLY A N 1
ATOM 624 C CA . GLY A 1 78 ? -1.598 6.357 -17.121 1.00 63.81 78 GLY A CA 1
ATOM 625 C C . GLY A 1 78 ? -0.731 7.493 -17.668 1.00 63.81 78 GLY A C 1
ATOM 626 O O . GLY A 1 78 ? 0.490 7.475 -17.531 1.00 63.81 78 GLY A O 1
ATOM 627 N N . ASP A 1 79 ? -1.376 8.510 -18.240 1.00 59.72 79 ASP A N 1
ATOM 628 C CA . ASP A 1 79 ? -0.723 9.721 -18.764 1.00 59.72 79 ASP A CA 1
ATOM 629 C C . ASP A 1 79 ? -0.526 10.822 -17.703 1.00 59.72 79 ASP A C 1
ATOM 631 O O . ASP A 1 79 ? -0.123 11.944 -18.017 1.00 59.72 79 ASP A O 1
ATOM 635 N N . ARG A 1 80 ? -0.813 10.545 -16.420 1.00 51.72 80 ARG A N 1
ATOM 636 C CA . ARG A 1 80 ? -0.615 11.546 -15.364 1.00 51.72 80 ARG A CA 1
ATOM 637 C C . ARG A 1 80 ? 0.878 11.773 -15.155 1.00 51.72 80 ARG A C 1
ATOM 639 O O . ARG A 1 80 ? 1.624 10.904 -14.703 1.00 51.72 80 ARG A O 1
ATOM 646 N N . MET A 1 81 ? 1.309 12.969 -15.533 1.00 49.38 81 MET A N 1
ATOM 647 C CA . MET A 1 81 ? 2.704 13.367 -15.570 1.00 49.38 81 MET A CA 1
ATOM 648 C C . MET A 1 81 ? 3.225 13.574 -14.137 1.00 49.38 81 MET A C 1
ATOM 650 O O . MET A 1 81 ? 3.024 14.625 -13.541 1.00 49.38 81 MET A O 1
ATOM 654 N N . ILE A 1 82 ? 3.887 12.566 -13.562 1.00 54.12 82 ILE A N 1
ATOM 655 C CA . ILE A 1 82 ? 4.762 12.781 -12.402 1.00 54.12 82 ILE A CA 1
ATOM 656 C C . ILE A 1 82 ? 5.925 13.648 -12.903 1.00 54.12 82 ILE A C 1
ATOM 658 O O . ILE A 1 82 ? 6.620 13.272 -13.852 1.00 54.12 82 ILE A O 1
ATOM 662 N N . SER A 1 83 ? 6.070 14.838 -12.323 1.00 51.72 83 SER A N 1
ATOM 663 C CA . SER A 1 83 ? 6.940 15.933 -12.778 1.00 51.72 83 SER A CA 1
ATOM 664 C C . SER A 1 83 ? 8.439 15.671 -12.632 1.00 51.72 83 SER A C 1
ATOM 666 O O . SER A 1 83 ? 9.230 16.550 -12.941 1.00 51.72 83 SER A O 1
ATOM 668 N N . ILE A 1 84 ? 8.828 14.485 -12.169 1.00 54.84 84 ILE A N 1
ATOM 669 C CA . ILE A 1 84 ? 10.224 14.075 -12.058 1.00 54.84 84 ILE A CA 1
ATOM 670 C C . ILE A 1 84 ? 10.447 13.001 -13.116 1.00 54.84 84 ILE A C 1
ATOM 672 O O . ILE A 1 84 ? 9.722 11.996 -13.182 1.00 54.84 84 ILE A O 1
ATOM 676 N N . SER A 1 85 ? 11.383 13.259 -14.024 1.00 60.31 85 SER A N 1
ATOM 677 C CA . SER A 1 85 ? 11.725 12.294 -15.061 1.00 60.31 85 SER A CA 1
ATOM 678 C C . SER A 1 85 ? 12.450 11.102 -14.425 1.00 60.31 85 SER A C 1
ATOM 680 O O . SER A 1 85 ? 13.263 11.267 -13.521 1.00 60.31 85 SER A O 1
ATOM 682 N N . ALA A 1 86 ? 12.180 9.876 -14.888 1.00 58.03 86 ALA A N 1
ATOM 683 C CA . ALA A 1 86 ? 12.929 8.699 -14.424 1.00 58.03 86 ALA A CA 1
ATOM 684 C C . ALA A 1 86 ? 14.447 8.860 -14.670 1.00 58.03 86 ALA A C 1
ATOM 686 O O . ALA A 1 86 ? 15.260 8.338 -13.917 1.00 58.03 86 ALA A O 1
ATOM 687 N N . ALA A 1 87 ? 14.814 9.653 -15.682 1.00 57.25 87 ALA A N 1
ATOM 688 C CA . ALA A 1 87 ? 16.188 10.035 -15.976 1.00 57.25 87 ALA A CA 1
ATOM 689 C C . ALA A 1 87 ? 16.819 10.924 -14.886 1.00 57.25 87 ALA A C 1
ATOM 691 O O . ALA A 1 87 ? 17.988 10.731 -14.566 1.00 57.25 87 ALA A O 1
ATOM 692 N N . GLU A 1 88 ? 16.070 11.851 -14.279 1.00 57.75 88 GLU A N 1
ATOM 693 C CA . GLU A 1 88 ? 16.556 12.642 -13.135 1.00 57.75 88 GLU A CA 1
ATOM 694 C C . GLU A 1 88 ? 16.811 11.776 -11.905 1.00 57.75 88 GLU A C 1
ATOM 696 O O . GLU A 1 88 ? 17.852 11.930 -11.277 1.00 57.75 88 GLU A O 1
ATOM 701 N N . LEU A 1 89 ? 15.927 10.817 -11.615 1.00 60.25 89 LEU A N 1
ATOM 702 C CA . LEU A 1 89 ? 16.105 9.861 -10.512 1.00 60.25 89 LEU A CA 1
ATOM 703 C C . LEU A 1 89 ? 17.382 9.023 -10.675 1.00 60.25 89 LEU A C 1
ATOM 705 O O . LEU A 1 89 ? 18.127 8.812 -9.719 1.00 60.25 89 LEU A O 1
ATOM 709 N N . VAL A 1 90 ? 17.665 8.569 -11.898 1.00 63.91 90 VAL A N 1
ATOM 710 C CA . VAL A 1 90 ? 18.896 7.822 -12.193 1.00 63.91 90 VAL A CA 1
ATOM 711 C C . VAL A 1 90 ? 20.127 8.731 -12.141 1.00 63.91 90 VAL A C 1
ATOM 713 O O . VAL A 1 90 ? 21.185 8.289 -11.695 1.00 63.91 90 VAL A O 1
ATOM 716 N N . ARG A 1 91 ? 20.012 9.996 -12.562 1.00 64.56 91 ARG A N 1
ATOM 717 C CA . ARG A 1 91 ? 21.119 10.959 -12.498 1.00 64.56 91 ARG A CA 1
ATOM 718 C C . ARG A 1 91 ? 21.478 11.319 -11.055 1.00 64.56 91 ARG A C 1
ATOM 720 O O . ARG A 1 91 ? 22.652 11.253 -10.712 1.00 64.56 91 ARG A O 1
ATOM 727 N N . GLU A 1 92 ? 20.494 11.592 -10.199 1.00 55.09 92 GLU A N 1
ATOM 728 C CA . GLU A 1 92 ? 20.727 11.851 -8.768 1.00 55.09 92 GLU A CA 1
ATOM 729 C C . GLU A 1 92 ? 21.401 10.663 -8.070 1.00 55.09 92 GLU A C 1
ATOM 731 O O . GLU A 1 92 ? 22.283 10.856 -7.238 1.00 55.09 92 GLU A O 1
ATOM 736 N N . SER A 1 93 ? 21.062 9.430 -8.457 1.00 54.62 93 SER A N 1
ATOM 737 C CA . SER A 1 93 ? 21.723 8.233 -7.926 1.00 54.62 93 SER A CA 1
ATOM 738 C C . SER A 1 93 ? 23.190 8.093 -8.361 1.00 54.62 93 SER A C 1
ATOM 740 O O . SER A 1 93 ? 23.937 7.387 -7.687 1.00 54.62 93 SER A O 1
ATOM 742 N N . ARG A 1 94 ? 23.607 8.712 -9.475 1.00 56.00 94 ARG A N 1
ATOM 743 C CA . ARG A 1 94 ? 25.003 8.705 -9.957 1.00 56.00 94 ARG A CA 1
ATOM 744 C C . ARG A 1 94 ? 25.850 9.808 -9.331 1.00 56.00 94 ARG A C 1
ATOM 746 O O . ARG A 1 94 ? 27.055 9.648 -9.248 1.00 56.00 94 ARG A O 1
ATOM 753 N N . GLU A 1 95 ? 25.238 10.915 -8.923 1.00 57.22 95 GLU A N 1
ATOM 754 C CA . GLU A 1 95 ? 25.942 12.066 -8.340 1.00 57.22 95 GLU A CA 1
ATOM 755 C C . GLU A 1 95 ? 26.221 11.899 -6.831 1.00 57.22 95 GLU A C 1
ATOM 757 O O . GLU A 1 95 ? 26.960 12.691 -6.253 1.00 57.22 95 GLU A O 1
ATOM 762 N N . GLN A 1 96 ? 25.656 10.867 -6.192 1.00 48.78 96 GLN A N 1
ATOM 763 C CA . GLN A 1 96 ? 25.808 10.579 -4.755 1.00 48.78 96 GLN A CA 1
ATOM 764 C C . GLN A 1 96 ? 26.749 9.397 -4.436 1.00 48.78 96 GLN A C 1
ATOM 766 O O . GLN A 1 96 ? 26.815 8.967 -3.284 1.00 48.78 96 GLN A O 1
ATOM 771 N N . HIS A 1 97 ? 27.481 8.884 -5.429 1.00 40.81 97 HIS A N 1
ATOM 772 C CA . HIS A 1 97 ? 28.501 7.835 -5.297 1.00 40.81 97 HIS A CA 1
ATOM 773 C C . HIS A 1 97 ? 29.810 8.279 -5.952 1.00 40.81 97 HIS A C 1
ATOM 775 O O . HIS A 1 97 ? 30.872 7.841 -5.457 1.00 40.81 97 HIS A O 1
#